Protein AF-A0A2P6U3Y4-F1 (afdb_monomer_lite)

Radius of gyration: 16.52 Å; chains: 1; bounding box: 35×37×41 Å

Foldseek 3Di:
DFKKWKAWDDFKHWDIDMPDPADADPDDDDDDDDIDIDDGPPTDMDIGTDPPQHHPVRDSDDDDPDDDDDDDPPVVQVVDVVSPVCSVVPDPDD

Structure (mmCIF, N/CA/C/O backbone):
data_AF-A0A2P6U3Y4-F1
#
_entry.id   AF-A0A2P6U3Y4-F1
#
loop_
_atom_site.group_PDB
_atom_site.id
_atom_site.type_symbol
_atom_site.label_atom_id
_atom_site.label_alt_id
_atom_site.label_comp_id
_atom_site.label_asym_id
_atom_site.label_entity_id
_atom_site.label_seq_id
_atom_site.pdbx_PDB_ins_code
_atom_site.Cartn_x
_atom_site.Cartn_y
_atom_site.Cartn_z
_atom_site.occupancy
_atom_site.B_iso_or_equiv
_atom_site.auth_seq_id
_atom_site.auth_comp_id
_atom_site.auth_asym_id
_atom_site.auth_atom_id
_atom_site.pdbx_PDB_model_num
ATOM 1 N N . MET A 1 1 ? 11.703 -1.989 -11.765 1.00 84.62 1 MET A N 1
ATOM 2 C CA . MET A 1 1 ? 10.614 -2.160 -10.781 1.00 84.62 1 MET A CA 1
ATOM 3 C C . MET A 1 1 ? 10.059 -0.797 -10.399 1.00 84.62 1 MET A C 1
ATOM 5 O O . MET A 1 1 ? 10.818 0.170 -10.435 1.00 84.62 1 MET A O 1
ATOM 9 N N . GLY A 1 2 ? 8.762 -0.723 -10.089 1.00 89.44 2 GLY A N 1
ATOM 10 C CA . GLY A 1 2 ? 8.051 0.513 -9.744 1.00 89.44 2 GLY A CA 1
ATOM 11 C C . GLY A 1 2 ? 7.789 0.686 -8.244 1.00 89.44 2 GLY A C 1
ATOM 12 O O . GLY A 1 2 ? 8.195 -0.144 -7.430 1.00 89.44 2 GLY A O 1
ATOM 13 N N . VAL A 1 3 ? 7.079 1.763 -7.906 1.00 91.50 3 VAL A N 1
ATOM 14 C CA . VAL A 1 3 ? 6.676 2.121 -6.538 1.00 91.50 3 VAL A CA 1
ATOM 15 C C . VAL A 1 3 ? 5.154 2.191 -6.464 1.00 91.50 3 VAL A C 1
ATOM 17 O O . VAL A 1 3 ? 4.496 2.615 -7.415 1.00 91.50 3 VAL A O 1
ATOM 20 N N . ALA A 1 4 ? 4.583 1.779 -5.335 1.00 93.81 4 ALA A N 1
ATOM 21 C CA . ALA A 1 4 ? 3.175 2.003 -5.033 1.00 93.81 4 ALA A CA 1
ATOM 22 C C . ALA A 1 4 ? 2.999 2.677 -3.672 1.00 93.81 4 ALA A C 1
ATOM 24 O O . ALA A 1 4 ? 3.724 2.396 -2.721 1.00 93.81 4 ALA A O 1
ATOM 25 N N . LEU A 1 5 ? 2.015 3.563 -3.584 1.00 95.75 5 LEU A N 1
ATOM 26 C CA . LEU A 1 5 ? 1.580 4.208 -2.356 1.00 95.75 5 LEU A CA 1
ATOM 27 C C . LEU A 1 5 ? 0.407 3.423 -1.765 1.00 95.75 5 LEU A C 1
ATOM 29 O O . LEU A 1 5 ? -0.543 3.102 -2.480 1.00 95.75 5 LEU A O 1
ATOM 33 N N . VAL A 1 6 ? 0.480 3.112 -0.474 1.00 96.62 6 VAL A N 1
ATOM 34 C CA . VAL A 1 6 ? -0.562 2.407 0.276 1.00 96.62 6 VAL A CA 1
ATOM 35 C C . VAL A 1 6 ? -1.137 3.343 1.330 1.00 96.62 6 VAL A C 1
ATOM 37 O O . VAL A 1 6 ? -0.400 3.884 2.154 1.00 96.62 6 VAL A O 1
ATOM 40 N N . GLU A 1 7 ? -2.456 3.528 1.301 1.00 97.69 7 GLU A N 1
ATOM 41 C CA . GLU A 1 7 ? -3.169 4.508 2.125 1.00 97.69 7 GLU A CA 1
ATOM 42 C C . GLU A 1 7 ? -4.491 3.958 2.657 1.00 97.69 7 GLU A C 1
ATOM 44 O O . GLU A 1 7 ? -5.149 3.135 2.017 1.00 97.69 7 GLU A O 1
ATOM 49 N N . CYS A 1 8 ? -4.925 4.475 3.805 1.00 97.69 8 CYS A N 1
ATOM 50 C CA . CYS A 1 8 ? -6.269 4.243 4.315 1.00 97.69 8 CYS A CA 1
ATOM 51 C C . CYS A 1 8 ? -7.262 5.119 3.555 1.00 97.69 8 CYS A C 1
ATOM 53 O O . CYS A 1 8 ? -7.109 6.337 3.480 1.00 97.69 8 CYS A O 1
ATOM 55 N N . LYS A 1 9 ? -8.284 4.489 2.976 1.00 97.94 9 LYS A N 1
ATOM 56 C CA . LYS A 1 9 ? -9.304 5.165 2.177 1.00 97.94 9 LYS A CA 1
ATOM 57 C C . LYS A 1 9 ? -10.597 5.409 2.947 1.00 97.94 9 LYS A C 1
ATOM 59 O O . LYS A 1 9 ? -11.218 6.449 2.745 1.00 97.94 9 LYS A O 1
ATOM 64 N N . GLU A 1 10 ? -11.023 4.451 3.763 1.00 97.69 10 GLU A N 1
ATOM 65 C CA . GLU A 1 10 ? -12.304 4.503 4.475 1.00 97.69 10 GLU A CA 1
ATOM 66 C C . GLU A 1 10 ? -12.263 3.619 5.728 1.00 97.69 10 GLU A C 1
ATOM 68 O O . GLU A 1 10 ? -11.581 2.593 5.737 1.00 97.69 10 GLU A O 1
ATOM 73 N N . GLY A 1 11 ? -12.989 4.008 6.780 1.00 96.50 11 GLY A N 1
ATOM 74 C CA . GLY A 1 11 ? -13.193 3.229 8.007 1.00 96.50 11 GLY A CA 1
ATOM 75 C C . GLY A 1 11 ? -12.006 3.203 8.974 1.00 96.50 11 GLY A C 1
ATOM 76 O O . GLY A 1 11 ? -12.195 3.307 10.176 1.00 96.50 11 GLY A O 1
ATOM 77 N N . CYS A 1 12 ? -10.780 3.116 8.477 1.00 96.25 12 CYS A N 1
ATOM 78 C CA . CYS A 1 12 ? -9.570 3.052 9.294 1.00 96.25 12 CYS A CA 1
ATOM 79 C C . CYS A 1 12 ? -8.660 4.263 9.068 1.00 96.25 12 CYS A C 1
ATOM 81 O O . CYS A 1 12 ? -8.753 4.959 8.056 1.00 96.25 12 CYS A O 1
ATOM 83 N N . THR A 1 13 ? -7.758 4.504 10.017 1.00 96.50 13 THR A N 1
ATOM 84 C CA . THR A 1 13 ? -6.690 5.500 9.921 1.00 96.50 13 THR A CA 1
ATOM 85 C C . THR A 1 13 ? -5.338 4.802 9.904 1.00 96.50 13 THR A C 1
ATOM 87 O O . THR A 1 13 ? -5.138 3.786 10.567 1.00 96.50 13 THR A O 1
ATOM 90 N N . CYS A 1 14 ? -4.405 5.337 9.125 1.00 95.00 14 CYS A N 1
ATOM 91 C CA . CYS A 1 14 ? -3.022 4.882 9.080 1.00 95.00 14 CYS A CA 1
ATOM 92 C C . CYS A 1 14 ? -2.123 5.981 8.533 1.00 95.00 14 CYS A C 1
ATOM 94 O O . CYS A 1 14 ? -2.590 6.922 7.888 1.00 95.00 14 CYS A O 1
ATOM 96 N N . GLN A 1 15 ? -0.822 5.843 8.775 1.00 95.62 15 GLN A N 1
ATOM 97 C CA . GLN A 1 15 ? 0.172 6.638 8.066 1.00 95.62 15 GLN A CA 1
ATOM 98 C C . GLN A 1 15 ? 0.388 6.032 6.673 1.00 95.62 15 GLN A C 1
ATOM 100 O O . GLN A 1 15 ? 0.627 4.825 6.592 1.00 95.62 15 GLN A O 1
ATOM 105 N N . PRO A 1 16 ? 0.310 6.828 5.591 1.00 95.56 16 PRO A N 1
ATOM 106 C CA . PRO A 1 16 ? 0.651 6.369 4.251 1.00 95.56 16 PRO A CA 1
ATOM 107 C C . PRO A 1 16 ? 2.039 5.736 4.209 1.00 95.56 16 PRO A C 1
ATOM 109 O O . PRO A 1 16 ? 2.981 6.247 4.817 1.00 95.56 16 PRO A O 1
ATOM 112 N N . ALA A 1 17 ? 2.181 4.649 3.458 1.00 94.94 17 ALA A N 1
ATOM 113 C CA . ALA A 1 17 ? 3.453 3.956 3.318 1.00 94.94 17 ALA A CA 1
ATOM 114 C C . ALA A 1 17 ? 3.734 3.606 1.857 1.00 94.94 17 ALA A C 1
ATOM 116 O O . ALA A 1 17 ? 2.820 3.353 1.072 1.00 94.94 17 ALA A O 1
ATOM 117 N N . LYS A 1 18 ? 5.014 3.587 1.483 1.00 93.56 18 LYS A N 1
ATOM 118 C CA . LYS A 1 18 ? 5.439 3.222 0.131 1.00 93.56 18 LYS A CA 1
ATOM 119 C C . LYS A 1 18 ? 5.852 1.758 0.082 1.00 93.56 18 LYS A C 1
ATOM 121 O O . LYS A 1 18 ? 6.729 1.327 0.826 1.00 93.56 18 LYS A O 1
ATOM 126 N N . LEU A 1 19 ? 5.254 1.017 -0.840 1.00 91.62 19 LEU A N 1
ATOM 127 C CA . LEU A 1 19 ? 5.796 -0.239 -1.328 1.00 91.62 19 LEU A CA 1
ATOM 128 C C . LEU A 1 19 ? 6.841 0.099 -2.394 1.00 91.62 19 LEU A C 1
ATOM 130 O O . LEU A 1 19 ? 6.504 0.308 -3.562 1.00 91.62 19 LEU A O 1
ATOM 134 N N . ASP A 1 20 ? 8.098 0.205 -1.968 1.00 90.00 20 ASP A N 1
ATOM 135 C CA . ASP A 1 20 ? 9.216 0.459 -2.870 1.00 90.00 20 ASP A CA 1
ATOM 136 C C . ASP A 1 20 ? 9.779 -0.862 -3.402 1.00 90.00 20 ASP A C 1
ATOM 138 O O . ASP A 1 20 ? 10.401 -1.635 -2.675 1.00 90.00 20 ASP A O 1
ATOM 142 N N . GLY A 1 21 ? 9.511 -1.136 -4.678 1.00 88.50 21 GLY A N 1
ATOM 143 C CA . GLY A 1 21 ? 10.044 -2.302 -5.371 1.00 88.50 21 GLY A CA 1
ATOM 144 C C . GLY A 1 21 ? 11.373 -2.044 -6.076 1.00 88.50 21 GLY A C 1
ATOM 145 O O . GLY A 1 21 ? 11.874 -2.957 -6.734 1.00 88.50 21 GLY A O 1
ATOM 146 N N . LYS A 1 22 ? 11.930 -0.825 -6.033 1.00 87.00 22 LYS A N 1
ATOM 147 C CA . LYS A 1 22 ? 13.180 -0.489 -6.724 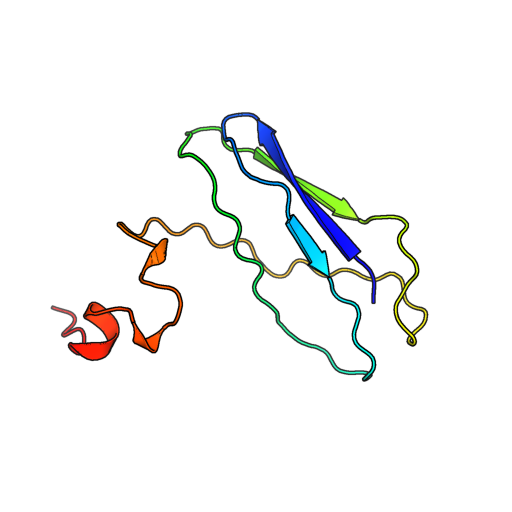1.00 87.00 22 LYS A CA 1
ATOM 148 C C . LYS A 1 22 ? 14.319 -1.332 -6.154 1.00 87.00 22 LYS A C 1
ATOM 150 O O . LYS A 1 22 ? 14.603 -1.316 -4.962 1.00 87.00 22 LYS A O 1
ATOM 155 N N . TYR A 1 23 ? 14.978 -2.072 -7.037 1.00 84.94 23 TYR A N 1
ATOM 156 C CA . TYR A 1 23 ? 16.135 -2.883 -6.696 1.00 84.94 23 TYR A CA 1
ATOM 157 C C . TYR A 1 23 ? 17.113 -2.888 -7.865 1.00 84.94 23 TYR A C 1
ATOM 159 O O . TYR A 1 23 ? 16.695 -2.920 -9.027 1.00 84.94 23 TYR A O 1
ATOM 167 N N . ASP A 1 24 ? 18.407 -2.842 -7.555 1.00 82.25 24 ASP A N 1
ATOM 168 C CA . ASP A 1 24 ? 19.455 -2.701 -8.570 1.00 82.25 24 ASP A CA 1
ATOM 169 C C . ASP A 1 24 ? 19.740 -4.014 -9.307 1.00 82.25 24 ASP A C 1
ATOM 171 O O . ASP A 1 24 ? 20.197 -4.009 -10.449 1.00 82.25 24 ASP A O 1
ATOM 175 N N . LYS A 1 25 ? 19.446 -5.158 -8.678 1.00 81.88 25 LYS A N 1
ATOM 176 C CA . LYS A 1 25 ? 19.703 -6.478 -9.264 1.00 81.88 25 LYS A CA 1
ATOM 177 C C . LYS A 1 25 ? 18.450 -7.049 -9.945 1.00 81.88 25 LYS A C 1
ATOM 179 O O . LYS A 1 25 ? 17.345 -6.861 -9.431 1.00 81.88 25 LYS A O 1
ATOM 184 N N . PRO A 1 26 ? 18.601 -7.809 -11.047 1.00 77.62 26 PRO A N 1
ATOM 185 C CA . PRO A 1 26 ? 17.498 -8.471 -11.747 1.00 77.62 26 PRO A CA 1
ATOM 186 C C . PRO A 1 26 ? 17.032 -9.724 -10.989 1.00 77.62 26 PRO A C 1
ATOM 188 O O . PRO A 1 26 ? 17.213 -10.852 -11.439 1.00 77.62 26 PRO A O 1
ATOM 191 N N . VAL A 1 27 ? 16.462 -9.542 -9.801 1.00 82.12 27 VAL A N 1
ATOM 192 C CA . VAL A 1 27 ? 15.949 -10.636 -8.967 1.00 82.12 27 VAL A CA 1
ATOM 193 C C . VAL A 1 27 ? 14.499 -10.378 -8.580 1.00 82.12 27 VAL A C 1
ATOM 195 O O . VAL A 1 27 ? 14.061 -9.235 -8.461 1.00 82.12 27 VAL A O 1
ATOM 198 N N . SER A 1 28 ? 13.749 -11.459 -8.375 1.00 76.88 28 SER A N 1
ATOM 199 C CA . SER A 1 28 ? 12.408 -11.387 -7.794 1.00 76.88 28 SER A CA 1
ATOM 200 C C . SER A 1 28 ? 12.524 -11.514 -6.281 1.00 76.88 28 SER A C 1
ATOM 202 O O . SER A 1 28 ? 13.012 -12.527 -5.786 1.00 76.88 28 SER A O 1
ATOM 204 N N . ILE A 1 29 ? 12.096 -10.485 -5.551 1.00 80.75 29 ILE A N 1
ATOM 205 C CA . 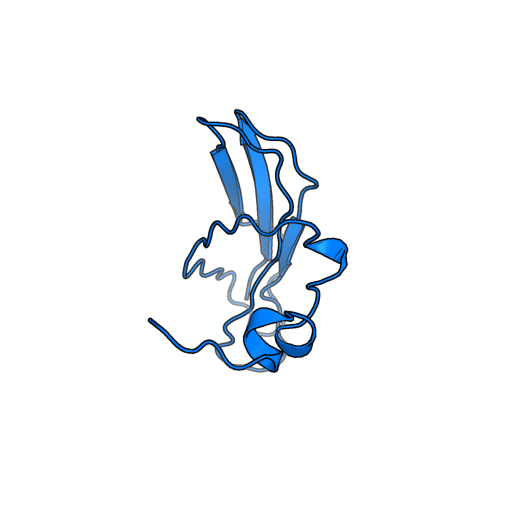ILE A 1 29 ? 12.123 -10.457 -4.087 1.00 80.75 29 ILE A CA 1
ATOM 206 C C . ILE A 1 29 ? 10.691 -10.329 -3.585 1.00 80.75 29 ILE A C 1
ATOM 208 O O . ILE A 1 29 ? 9.939 -9.465 -4.036 1.00 80.75 29 ILE A O 1
ATOM 212 N N . PHE A 1 30 ? 10.336 -11.176 -2.623 1.00 84.31 30 PHE A N 1
ATOM 213 C CA . PHE A 1 30 ? 9.157 -10.964 -1.796 1.00 84.31 30 PHE A CA 1
ATOM 214 C C . PHE A 1 30 ? 9.547 -10.082 -0.618 1.00 84.31 30 PHE A C 1
ATOM 216 O O . PHE A 1 30 ? 10.430 -10.432 0.163 1.00 84.31 30 PHE A O 1
ATOM 223 N N . TRP A 1 31 ? 8.890 -8.934 -0.497 1.00 84.31 31 TRP A N 1
ATOM 224 C CA . TRP A 1 31 ? 9.111 -8.000 0.597 1.00 84.31 31 TRP A CA 1
ATOM 225 C C . TRP A 1 31 ? 7.798 -7.710 1.313 1.00 84.31 31 TRP A C 1
ATOM 227 O O . TRP A 1 31 ? 6.754 -7.557 0.677 1.00 84.31 31 TRP A O 1
ATOM 237 N N . MET A 1 32 ? 7.853 -7.622 2.641 1.00 87.75 32 MET A N 1
ATOM 238 C CA . MET A 1 32 ? 6.692 -7.301 3.465 1.00 87.75 32 MET A CA 1
ATOM 239 C C . MET A 1 32 ? 6.726 -5.831 3.870 1.00 87.75 32 MET A C 1
ATOM 241 O O . MET A 1 32 ? 7.587 -5.402 4.637 1.00 87.75 32 MET A O 1
ATOM 245 N N . LEU A 1 33 ? 5.745 -5.070 3.393 1.00 90.06 33 LEU A N 1
ATOM 246 C CA . LEU A 1 33 ? 5.445 -3.747 3.923 1.00 90.06 33 LEU A CA 1
ATOM 247 C C . LEU A 1 33 ? 4.548 -3.898 5.155 1.00 90.06 33 LEU A C 1
ATOM 249 O O . LEU A 1 33 ? 3.456 -4.455 5.061 1.00 90.06 33 LEU A O 1
ATOM 253 N N . LYS A 1 34 ? 4.991 -3.378 6.302 1.00 89.62 34 LYS A N 1
ATOM 254 C CA . LYS A 1 34 ? 4.148 -3.271 7.499 1.00 89.62 34 LYS A CA 1
ATOM 255 C C . LYS A 1 34 ? 3.383 -1.948 7.460 1.00 89.62 34 LYS A C 1
ATOM 257 O O . LYS A 1 34 ? 3.992 -0.893 7.304 1.00 89.62 34 LYS A O 1
ATOM 262 N N . LEU A 1 35 ? 2.065 -2.014 7.633 1.00 91.31 35 LEU A N 1
ATOM 263 C CA . LEU A 1 35 ? 1.178 -0.856 7.735 1.00 91.31 35 LEU A CA 1
ATOM 264 C C . LEU A 1 35 ? 0.357 -0.981 9.019 1.00 91.31 35 LEU A C 1
ATOM 266 O O . LEU A 1 35 ? -0.362 -1.961 9.202 1.00 91.31 35 LEU A O 1
ATOM 270 N N . PHE A 1 36 ? 0.465 0.007 9.904 1.00 91.25 36 PHE A N 1
ATOM 271 C CA . PHE A 1 36 ? -0.342 0.061 11.120 1.00 91.25 36 PHE A CA 1
ATOM 272 C C . PHE A 1 36 ? -1.639 0.803 10.834 1.00 91.25 36 PHE A C 1
ATOM 274 O O . PHE A 1 36 ? -1.608 1.954 10.397 1.00 91.25 36 PHE A O 1
ATOM 281 N N . VAL A 1 37 ? -2.761 0.137 11.088 1.00 93.19 37 VAL A N 1
ATOM 282 C CA . VAL A 1 37 ? -4.109 0.654 10.842 1.00 93.19 37 VAL A CA 1
ATOM 283 C C . VAL A 1 37 ? -4.915 0.647 12.137 1.00 93.19 37 VAL A C 1
ATOM 285 O O . VAL A 1 37 ? -4.720 -0.229 12.981 1.00 93.19 37 VAL A O 1
ATOM 288 N N . SER A 1 38 ? -5.834 1.597 12.301 1.00 93.81 38 SER A N 1
ATOM 289 C CA . SER A 1 38 ? -6.862 1.494 13.337 1.00 93.81 38 SER A CA 1
ATOM 290 C C . SER A 1 38 ? -7.870 0.389 12.998 1.00 93.81 38 SER A C 1
ATOM 292 O O . SER A 1 38 ? -8.132 0.092 11.828 1.00 93.81 38 SER A O 1
ATOM 294 N N . GLN A 1 39 ? -8.443 -0.231 14.028 1.00 91.62 39 GLN A N 1
ATOM 295 C CA . GLN A 1 39 ? -9.445 -1.278 13.857 1.00 91.62 39 GLN A CA 1
ATOM 296 C C . GLN A 1 39 ? -10.782 -0.680 13.405 1.00 91.62 39 GLN A C 1
ATOM 298 O O . GLN A 1 39 ? -11.307 0.228 14.047 1.00 91.62 39 GLN A O 1
ATOM 303 N N . HIS A 1 40 ? -11.347 -1.213 12.318 1.00 94.44 40 HIS A N 1
ATOM 304 C CA . HIS A 1 40 ? -12.680 -0.842 11.845 1.00 94.44 40 HIS A CA 1
ATOM 305 C C . HIS A 1 40 ? -13.282 -1.924 10.937 1.00 94.44 40 HIS A C 1
ATOM 307 O O . HIS A 1 40 ? -12.593 -2.451 10.064 1.00 94.44 40 HIS A O 1
ATOM 313 N N . GLU A 1 41 ? -14.582 -2.203 11.080 1.00 94.06 41 GLU A N 1
ATOM 314 C CA . GLU A 1 41 ? -15.309 -3.235 10.310 1.00 94.06 41 GLU A CA 1
ATOM 315 C C . GLU A 1 41 ? -15.294 -3.013 8.788 1.00 94.06 41 GLU A C 1
ATOM 317 O O . GLU A 1 41 ? -15.329 -3.954 8.003 1.00 94.06 41 GLU A O 1
ATOM 322 N N . ARG A 1 42 ? -15.215 -1.751 8.365 1.00 95.25 42 ARG A N 1
ATOM 323 C CA . ARG A 1 42 ? -15.206 -1.328 6.953 1.00 95.25 42 ARG A CA 1
ATOM 324 C C . ARG A 1 42 ? -13.872 -0.729 6.514 1.00 95.25 42 ARG A C 1
ATOM 326 O O . ARG A 1 42 ? -13.861 0.180 5.689 1.00 95.25 42 ARG A O 1
ATOM 333 N N . CYS A 1 43 ? -12.758 -1.166 7.104 1.00 95.31 43 CYS A N 1
ATOM 334 C CA . CYS A 1 43 ? -11.442 -0.660 6.715 1.00 95.31 43 CYS A CA 1
ATOM 335 C C . CYS A 1 43 ? -11.176 -0.938 5.228 1.00 95.31 43 CYS A C 1
ATOM 337 O O . CYS A 1 43 ? -11.177 -2.086 4.782 1.00 95.31 43 CYS A O 1
ATOM 339 N N . ARG A 1 44 ? -10.948 0.125 4.454 1.00 96.81 44 ARG A N 1
ATOM 340 C CA . ARG A 1 44 ? -10.573 0.049 3.040 1.00 96.81 44 ARG A CA 1
ATOM 341 C C . ARG A 1 44 ? -9.198 0.650 2.849 1.00 96.81 44 ARG A C 1
ATOM 343 O O . ARG A 1 44 ? -8.979 1.816 3.173 1.00 96.81 44 ARG A O 1
ATOM 350 N N . LEU A 1 45 ? -8.305 -0.132 2.258 1.00 96.75 45 LEU A N 1
ATOM 351 C CA . LEU A 1 45 ? -6.997 0.328 1.814 1.00 96.75 45 LEU A CA 1
ATOM 352 C C . LEU A 1 45 ? -7.040 0.653 0.322 1.00 96.75 45 LEU A C 1
ATOM 354 O O . LEU A 1 45 ? -7.739 0.004 -0.457 1.00 96.75 45 LEU A O 1
ATOM 358 N N . ARG A 1 46 ? -6.270 1.658 -0.077 1.00 97.38 46 ARG A N 1
ATOM 359 C CA . ARG A 1 46 ? -6.013 2.005 -1.470 1.00 97.38 46 ARG A CA 1
ATOM 360 C C . ARG A 1 46 ? -4.540 1.777 -1.760 1.00 97.38 46 ARG A C 1
ATOM 362 O O . ARG A 1 46 ? -3.687 2.269 -1.031 1.00 97.38 46 ARG A O 1
ATOM 369 N N . VAL A 1 47 ? -4.269 1.059 -2.844 1.00 95.94 47 VAL A N 1
ATOM 370 C CA . VAL A 1 47 ? -2.925 0.881 -3.392 1.00 95.94 47 VAL A CA 1
ATOM 371 C C . VAL A 1 47 ? -2.877 1.600 -4.732 1.00 95.94 47 VAL A C 1
ATOM 373 O O . VAL A 1 47 ? -3.630 1.259 -5.643 1.00 95.94 47 VAL A O 1
ATOM 376 N N . THR A 1 48 ? -2.011 2.599 -4.845 1.00 96.06 48 THR A N 1
ATOM 377 C CA . THR A 1 48 ? -1.861 3.429 -6.043 1.00 96.06 48 THR A CA 1
ATOM 378 C C . THR A 1 48 ? -0.463 3.234 -6.605 1.00 96.06 48 THR A C 1
ATOM 380 O O . THR A 1 48 ? 0.514 3.570 -5.941 1.00 96.06 48 THR A O 1
ATOM 383 N N . ILE A 1 49 ? -0.342 2.709 -7.825 1.00 94.00 49 ILE A N 1
ATOM 384 C CA . ILE A 1 49 ? 0.946 2.679 -8.532 1.00 94.00 49 ILE A CA 1
ATOM 385 C C . ILE A 1 49 ? 1.333 4.127 -8.845 1.00 94.00 49 ILE A C 1
ATOM 387 O O . ILE A 1 49 ? 0.533 4.866 -9.420 1.00 94.00 49 ILE A O 1
ATOM 391 N N . THR A 1 50 ? 2.522 4.552 -8.421 1.00 93.75 50 THR A N 1
ATOM 392 C CA . THR A 1 50 ? 2.969 5.939 -8.590 1.00 93.75 50 THR A CA 1
ATOM 393 C C . THR A 1 50 ? 3.724 6.118 -9.904 1.00 93.75 50 THR A C 1
ATOM 395 O O . THR A 1 50 ? 4.287 5.174 -10.458 1.00 93.75 50 THR A O 1
ATOM 398 N N . ASN A 1 51 ? 3.792 7.365 -10.373 1.00 90.81 51 ASN A N 1
ATOM 399 C CA . ASN A 1 51 ? 4.586 7.749 -11.545 1.00 90.81 51 ASN A CA 1
ATOM 400 C C . ASN A 1 51 ? 6.072 7.970 -11.207 1.00 90.81 51 ASN A C 1
ATOM 402 O O . ASN A 1 51 ? 6.781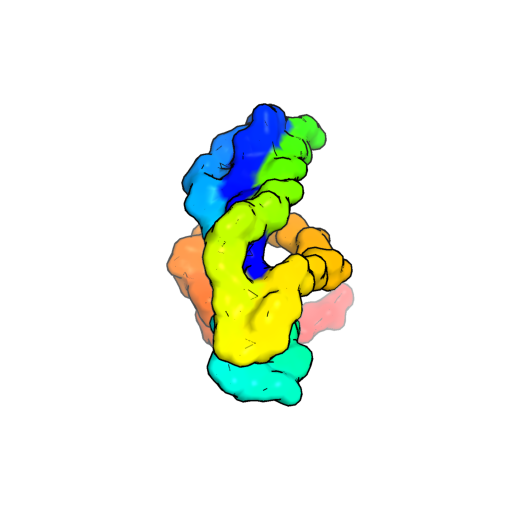 8.650 -11.945 1.00 90.81 51 ASN A O 1
ATOM 406 N N . GLU A 1 52 ? 6.554 7.452 -10.073 1.00 89.06 52 GLU A N 1
ATOM 407 C CA . GLU A 1 52 ? 7.974 7.550 -9.748 1.00 89.06 52 GLU A CA 1
ATOM 408 C C . GLU A 1 52 ? 8.822 6.802 -10.793 1.00 89.06 52 GLU A C 1
ATOM 410 O O . GLU A 1 52 ? 8.398 5.746 -11.281 1.00 89.06 52 GLU A O 1
ATOM 415 N N . PRO A 1 53 ? 10.031 7.304 -11.115 1.00 85.56 53 PRO A N 1
ATOM 416 C CA . PRO A 1 53 ? 10.923 6.645 -12.061 1.00 85.56 53 PRO A CA 1
ATOM 417 C C . PRO A 1 53 ? 11.150 5.179 -11.693 1.00 85.56 53 PRO A C 1
ATOM 419 O O . PRO A 1 53 ? 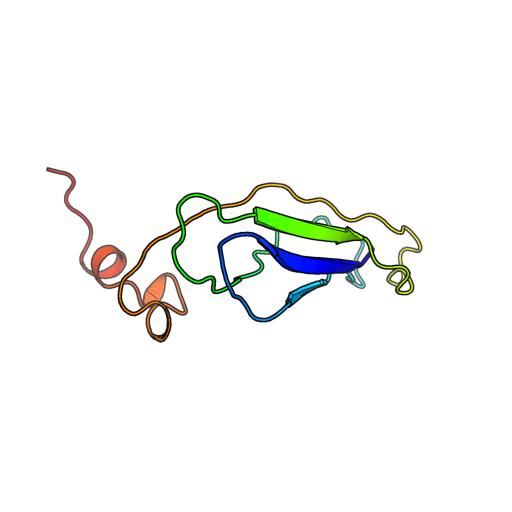11.323 4.854 -10.514 1.00 85.56 53 PRO A O 1
ATOM 422 N N . ALA A 1 54 ? 11.162 4.292 -12.688 1.00 79.56 54 ALA A N 1
ATOM 423 C CA . ALA A 1 54 ? 11.529 2.903 -12.464 1.00 79.56 54 ALA A CA 1
ATOM 424 C C . ALA A 1 54 ? 12.987 2.816 -11.993 1.00 79.56 54 ALA A C 1
ATOM 426 O O . ALA A 1 54 ? 13.824 3.645 -12.347 1.00 79.56 54 ALA A O 1
ATOM 427 N N . GLY A 1 55 ? 13.298 1.777 -11.213 1.00 77.00 55 GLY A N 1
ATOM 428 C CA . GLY A 1 55 ? 14.693 1.420 -10.934 1.00 77.00 55 GLY A CA 1
ATOM 429 C C . GLY A 1 55 ? 15.470 1.080 -12.217 1.00 77.00 55 GLY A C 1
ATOM 430 O O . GLY A 1 55 ? 14.879 0.976 -13.293 1.00 77.00 55 GLY A O 1
ATOM 431 N N . GLN A 1 56 ? 16.775 0.821 -12.092 1.00 76.06 56 GLN A N 1
ATOM 432 C CA . GLN A 1 56 ? 17.727 0.644 -13.211 1.00 76.06 56 GLN A CA 1
ATOM 433 C C . GLN A 1 56 ? 17.278 -0.342 -14.312 1.00 76.06 56 GLN A C 1
ATOM 435 O O . GLN A 1 56 ? 17.688 -0.237 -15.460 1.00 76.06 56 GLN A O 1
ATOM 440 N N . GLN A 1 57 ? 16.393 -1.280 -13.973 1.00 71.44 57 GLN A N 1
ATOM 441 C CA . GLN A 1 57 ? 15.800 -2.275 -14.872 1.00 71.44 57 GLN A CA 1
ATOM 442 C C . GLN A 1 57 ? 14.744 -1.711 -15.856 1.00 71.44 57 GLN A C 1
ATOM 444 O O . GLN A 1 57 ? 14.196 -2.473 -16.647 1.00 71.44 57 GLN A O 1
ATOM 449 N N . GLY A 1 58 ? 14.366 -0.428 -15.775 1.00 68.12 58 GLY A N 1
ATOM 450 C CA . GLY A 1 58 ? 13.458 0.256 -16.718 1.00 68.12 58 GLY A CA 1
ATOM 451 C C . GLY A 1 58 ? 11.975 -0.162 -16.682 1.00 68.12 58 GLY A C 1
ATOM 452 O O . GLY A 1 58 ? 11.109 0.581 -17.134 1.00 68.12 58 GLY A O 1
ATOM 453 N N . ALA A 1 59 ? 11.637 -1.319 -16.106 1.00 74.25 59 ALA A N 1
ATOM 454 C CA . ALA A 1 59 ? 10.255 -1.790 -16.010 1.00 74.25 59 ALA A CA 1
ATOM 455 C C . ALA A 1 59 ? 9.488 -1.144 -14.836 1.00 74.25 59 ALA A C 1
ATOM 457 O O . ALA A 1 59 ? 9.862 -1.317 -13.670 1.00 74.25 59 ALA A O 1
ATOM 458 N N . HIS A 1 60 ? 8.359 -0.487 -15.118 1.00 81.62 60 HIS A N 1
ATOM 459 C CA . HIS A 1 60 ? 7.431 0.088 -14.128 1.00 81.62 60 HIS A CA 1
ATOM 460 C C . HIS A 1 60 ? 6.412 -0.946 -13.614 1.00 81.62 60 HIS A C 1
ATOM 462 O O . HIS A 1 60 ? 5.202 -0.773 -13.725 1.00 81.62 60 HIS A O 1
ATOM 468 N N . LYS A 1 61 ? 6.900 -2.063 -13.066 1.00 85.12 61 LYS A N 1
ATOM 469 C CA . LYS A 1 61 ? 6.047 -3.127 -12.516 1.00 85.12 61 LYS A CA 1
ATOM 470 C C . LYS A 1 61 ? 6.029 -3.093 -10.990 1.00 85.12 61 LYS A C 1
ATOM 472 O O . LYS A 1 61 ? 7.087 -3.032 -10.367 1.00 85.12 61 LYS A O 1
ATOM 477 N N . VAL A 1 62 ? 4.833 -3.211 -10.417 1.00 88.06 62 VAL A N 1
ATOM 478 C CA . VAL A 1 62 ? 4.583 -3.499 -8.997 1.00 88.06 62 VAL A CA 1
ATOM 479 C C . VAL A 1 62 ? 3.764 -4.785 -8.924 1.00 88.06 62 VAL A C 1
ATOM 481 O O . VAL A 1 62 ? 2.865 -4.984 -9.737 1.00 88.06 62 VAL A O 1
ATOM 484 N N . THR A 1 63 ? 4.084 -5.673 -7.981 1.00 89.81 63 THR A N 1
ATOM 485 C CA . THR A 1 63 ? 3.318 -6.908 -7.747 1.00 89.81 63 THR A CA 1
ATOM 486 C C . THR A 1 63 ? 2.876 -6.947 -6.291 1.00 89.81 63 THR A C 1
ATOM 488 O O . THR A 1 63 ? 3.717 -6.979 -5.397 1.00 89.81 63 THR A O 1
ATOM 491 N N . LEU A 1 64 ? 1.563 -6.946 -6.056 1.00 90.75 64 LEU A N 1
ATOM 492 C CA . LEU A 1 64 ? 0.979 -7.191 -4.741 1.00 90.75 64 LEU A CA 1
ATOM 493 C C . LEU A 1 64 ? 0.616 -8.673 -4.653 1.00 90.75 64 LEU A C 1
ATOM 495 O O . LEU A 1 64 ? -0.336 -9.111 -5.291 1.00 90.75 64 LEU A O 1
ATOM 499 N N . ALA A 1 65 ? 1.400 -9.440 -3.900 1.00 91.88 65 ALA A N 1
ATOM 500 C CA . ALA A 1 65 ? 1.187 -10.880 -3.781 1.00 91.88 65 ALA A CA 1
ATOM 501 C C . ALA A 1 65 ? 0.033 -11.224 -2.828 1.00 91.88 65 ALA A C 1
ATOM 503 O O . ALA A 1 65 ? -0.801 -12.065 -3.147 1.00 91.88 65 ALA A O 1
ATOM 504 N N . ALA A 1 66 ? -0.010 -10.577 -1.661 1.00 91.88 66 ALA A N 1
ATOM 505 C CA . ALA A 1 66 ? -1.017 -10.818 -0.635 1.00 91.88 66 ALA A CA 1
ATOM 506 C C . ALA A 1 66 ? -1.163 -9.607 0.295 1.00 91.88 66 ALA A C 1
ATOM 508 O O . ALA A 1 66 ? -0.254 -8.782 0.409 1.00 91.88 66 ALA A O 1
ATOM 509 N N . ILE A 1 67 ? -2.296 -9.546 0.996 1.00 91.19 67 ILE A N 1
ATOM 510 C CA . ILE A 1 67 ? -2.509 -8.686 2.163 1.00 91.19 67 ILE A CA 1
ATOM 511 C C . ILE A 1 67 ? -2.792 -9.609 3.345 1.00 91.19 67 ILE A C 1
ATOM 513 O O . ILE A 1 67 ? -3.693 -10.442 3.279 1.00 91.19 67 ILE A O 1
ATOM 517 N N . MET A 1 68 ? -2.021 -9.457 4.418 1.00 91.19 68 MET A N 1
ATOM 518 C CA . MET A 1 68 ? -2.217 -10.189 5.667 1.00 91.19 68 MET A CA 1
ATOM 519 C C . MET A 1 68 ? -2.704 -9.217 6.735 1.00 91.19 68 MET A C 1
ATOM 521 O O . MET A 1 68 ? -2.105 -8.160 6.930 1.00 91.19 68 MET A O 1
ATOM 525 N N . VAL A 1 69 ? -3.782 -9.581 7.424 1.00 89.12 69 VAL A N 1
ATOM 526 C CA . VAL A 1 69 ? -4.313 -8.815 8.553 1.00 89.12 69 VAL A CA 1
ATOM 527 C C . VAL A 1 69 ? -3.976 -9.574 9.825 1.00 89.12 69 VAL A C 1
ATOM 529 O O . VAL A 1 69 ? -4.357 -10.730 9.982 1.00 89.12 69 VAL A O 1
ATOM 532 N N . THR A 1 70 ? -3.250 -8.925 10.728 1.00 84.88 70 THR A N 1
ATOM 533 C CA . THR A 1 70 ? -2.837 -9.515 12.003 1.00 84.88 70 THR A CA 1
ATOM 534 C C . THR A 1 70 ? -3.209 -8.585 13.142 1.00 84.88 70 THR A C 1
ATOM 536 O O . THR A 1 70 ? -2.862 -7.404 13.110 1.00 84.88 70 THR A O 1
ATOM 539 N N . HIS A 1 71 ? -3.857 -9.130 14.165 1.00 80.56 71 HIS A N 1
ATOM 540 C CA . HIS A 1 71 ? -4.059 -8.456 15.438 1.00 80.56 71 HIS A CA 1
ATOM 541 C C . HIS A 1 71 ? -3.088 -9.059 16.453 1.00 80.56 71 HIS A C 1
ATOM 543 O O . HIS A 1 71 ? -3.225 -10.220 16.829 1.00 80.56 71 HIS A O 1
ATOM 549 N N . ILE A 1 72 ? -2.072 -8.292 16.840 1.00 71.81 72 ILE A N 1
ATOM 550 C CA . ILE A 1 72 ? -1.122 -8.679 17.884 1.00 71.81 72 ILE A CA 1
ATOM 551 C C . ILE A 1 72 ? -1.089 -7.519 18.871 1.00 71.81 72 ILE A C 1
ATOM 553 O O . ILE A 1 72 ? -0.742 -6.393 18.499 1.00 71.81 72 ILE A O 1
ATOM 557 N N . GLU A 1 73 ? -1.467 -7.795 20.115 1.00 65.19 73 GLU A N 1
ATOM 558 C CA . GLU A 1 73 ? -1.309 -6.846 21.214 1.00 65.19 73 GLU A CA 1
ATOM 559 C C . GLU A 1 73 ? 0.178 -6.469 21.331 1.00 65.19 73 GLU A C 1
ATOM 561 O O . GLU A 1 73 ? 1.053 -7.329 21.251 1.00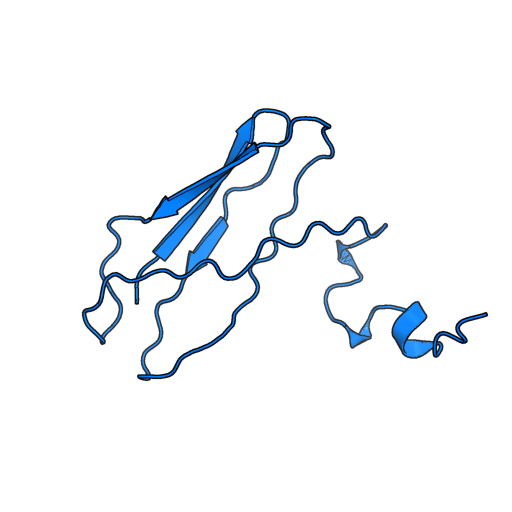 65.19 73 GLU A O 1
ATOM 566 N N . ASN A 1 74 ? 0.486 -5.176 21.464 1.00 60.53 74 ASN A N 1
ATOM 567 C CA . ASN A 1 74 ? 1.862 -4.667 21.589 1.00 60.53 74 ASN A CA 1
ATOM 568 C C . ASN A 1 74 ? 2.792 -4.951 20.388 1.00 60.53 74 ASN A C 1
ATOM 570 O O . ASN A 1 74 ? 3.996 -5.155 20.536 1.00 60.53 74 ASN A O 1
ATOM 574 N N . MET A 1 75 ? 2.275 -4.858 19.157 1.00 57.19 75 MET A N 1
ATOM 575 C CA . MET A 1 75 ? 3.048 -5.059 17.916 1.00 57.19 75 MET A CA 1
ATOM 576 C C . MET A 1 75 ? 4.308 -4.172 17.756 1.00 57.19 75 MET A C 1
ATOM 578 O O . MET A 1 75 ? 5.178 -4.491 16.945 1.00 57.19 75 MET A O 1
ATOM 582 N N . ARG A 1 76 ? 4.437 -3.072 18.519 1.00 55.00 76 ARG A N 1
ATOM 583 C CA . ARG A 1 76 ? 5.666 -2.252 18.576 1.00 55.00 76 ARG A CA 1
ATOM 584 C C . ARG A 1 76 ? 6.873 -3.024 19.130 1.00 55.00 76 ARG A C 1
ATOM 586 O O . ARG A 1 76 ? 7.994 -2.713 18.746 1.00 55.00 76 ARG A O 1
ATOM 593 N N . GLU A 1 77 ? 6.651 -4.028 19.976 1.00 55.53 77 GLU A N 1
ATOM 594 C CA . GLU A 1 77 ? 7.699 -4.877 20.570 1.00 55.53 77 GLU A CA 1
ATOM 595 C C . GLU A 1 77 ? 7.964 -6.145 19.729 1.00 55.53 77 GLU A C 1
ATOM 597 O O . GLU A 1 77 ? 9.071 -6.689 19.710 1.00 55.53 77 GLU A O 1
ATOM 602 N N . ALA A 1 78 ? 6.983 -6.576 18.930 1.00 54.47 78 ALA A N 1
ATOM 603 C CA . ALA A 1 78 ? 7.036 -7.755 18.055 1.00 54.47 78 ALA A CA 1
ATOM 604 C C . ALA A 1 78 ? 7.742 -7.490 16.701 1.00 54.47 78 ALA A C 1
ATOM 606 O O . ALA A 1 78 ? 7.360 -8.015 15.650 1.00 54.47 78 ALA A O 1
ATOM 607 N N . GLY A 1 79 ? 8.751 -6.611 16.693 1.00 49.53 79 GLY A N 1
ATOM 608 C CA . GLY A 1 79 ? 9.428 -6.133 15.483 1.00 49.53 79 GLY A CA 1
ATOM 609 C C . GLY A 1 79 ? 10.121 -7.227 14.663 1.00 49.53 79 GLY A C 1
ATOM 610 O O . GLY A 1 79 ? 10.283 -7.059 13.449 1.00 49.53 79 GLY A O 1
ATOM 611 N N . THR A 1 80 ? 10.457 -8.361 15.278 1.00 55.38 80 THR A N 1
ATOM 612 C CA . THR A 1 80 ? 11.091 -9.512 14.631 1.00 55.38 80 THR A CA 1
ATOM 613 C C . THR A 1 80 ? 10.369 -10.800 15.031 1.00 55.38 80 THR A C 1
ATOM 615 O O . THR A 1 80 ? 9.857 -10.909 16.139 1.00 55.38 80 THR A O 1
ATOM 618 N N . LEU A 1 81 ? 10.341 -11.811 14.150 1.00 52.22 81 LEU A N 1
ATOM 619 C CA . LEU A 1 81 ? 9.827 -13.151 14.503 1.00 52.22 81 LEU A CA 1
ATOM 620 C C . LEU A 1 81 ? 10.505 -13.709 15.771 1.00 52.22 81 LEU A C 1
ATOM 622 O O . LEU A 1 81 ? 9.896 -14.466 16.515 1.00 52.22 81 LEU A O 1
ATOM 626 N N . ALA A 1 82 ? 11.742 -13.280 16.039 1.00 52.53 82 ALA A N 1
ATOM 627 C CA . ALA A 1 82 ? 12.514 -13.643 17.220 1.00 52.53 82 ALA A CA 1
ATOM 628 C C . ALA A 1 82 ? 12.018 -13.003 18.534 1.00 52.53 82 ALA A C 1
ATOM 630 O O . ALA A 1 82 ? 12.346 -13.512 19.603 1.00 52.53 82 ALA A O 1
ATOM 631 N N . SER A 1 83 ? 11.258 -11.901 18.490 1.00 50.00 83 SER A N 1
ATOM 632 C CA . SER A 1 83 ? 10.736 -11.230 19.694 1.00 50.00 83 SER A CA 1
ATOM 633 C C . SER A 1 83 ? 9.322 -11.669 20.078 1.00 50.00 83 SER A C 1
ATOM 635 O O . SER A 1 83 ? 8.761 -11.208 21.071 1.00 50.00 83 SER A O 1
ATOM 637 N N . ILE A 1 84 ? 8.742 -12.597 19.321 1.00 55.41 84 ILE A N 1
ATOM 638 C CA . ILE A 1 84 ? 7.429 -13.153 19.603 1.00 55.41 84 ILE A CA 1
ATOM 639 C C . ILE A 1 84 ? 7.573 -14.280 20.634 1.00 55.41 84 ILE A C 1
ATOM 641 O O . ILE A 1 84 ? 8.035 -15.378 20.327 1.00 55.41 84 ILE A O 1
ATOM 645 N N . ARG A 1 85 ? 7.142 -14.017 21.872 1.00 54.22 85 ARG A N 1
ATOM 646 C CA . ARG A 1 85 ? 7.294 -14.939 23.009 1.00 54.22 85 ARG A CA 1
ATOM 647 C C . ARG A 1 85 ? 6.692 -16.332 22.768 1.00 54.22 85 ARG A C 1
ATOM 649 O O . ARG A 1 85 ? 7.322 -17.314 23.125 1.00 54.22 85 ARG A O 1
ATOM 656 N N . TRP A 1 86 ? 5.554 -16.452 22.080 1.00 54.38 86 TRP A N 1
ATOM 657 C CA . TRP A 1 86 ? 4.969 -17.764 21.753 1.00 54.38 86 TRP A CA 1
ATOM 658 C C . TRP A 1 86 ? 5.770 -18.570 20.712 1.00 54.38 86 TRP A C 1
ATOM 660 O O . TRP A 1 86 ? 5.653 -19.791 20.681 1.00 54.38 86 TRP A O 1
ATOM 670 N N . ILE A 1 87 ? 6.608 -17.923 19.890 1.00 56.31 87 ILE A N 1
ATOM 671 C CA . ILE A 1 87 ? 7.551 -18.615 18.994 1.00 56.31 87 ILE A CA 1
ATOM 672 C C . ILE A 1 87 ? 8.753 -19.134 19.795 1.00 56.31 87 ILE A C 1
ATOM 674 O O . ILE A 1 87 ? 9.163 -20.275 19.594 1.00 56.31 87 ILE A O 1
ATOM 678 N N . ASN A 1 88 ? 9.283 -18.334 20.728 1.00 51.59 88 ASN A N 1
ATOM 679 C CA . ASN A 1 88 ? 10.408 -18.741 21.583 1.00 51.59 88 ASN A CA 1
ATOM 680 C C . ASN A 1 88 ? 10.023 -19.798 22.625 1.00 51.59 88 ASN A C 1
ATOM 682 O O . ASN A 1 88 ? 10.829 -20.674 22.925 1.00 51.59 88 ASN A O 1
ATOM 686 N N . ASP A 1 89 ? 8.795 -19.748 23.138 1.00 60.88 89 ASP A N 1
ATOM 687 C CA . ASP A 1 89 ? 8.318 -20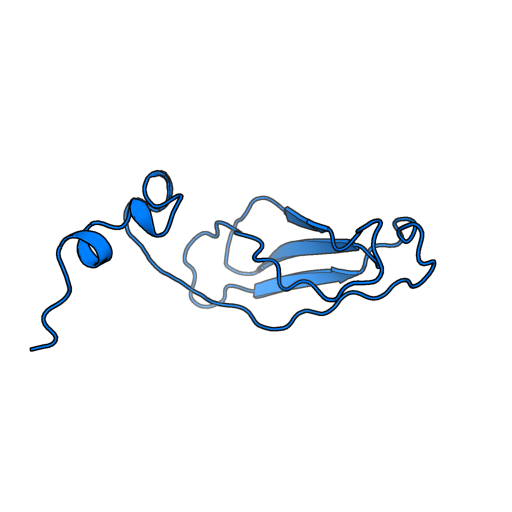.669 24.173 1.00 60.88 89 ASP A CA 1
ATOM 688 C C . ASP A 1 89 ? 7.854 -22.020 23.589 1.00 60.88 89 ASP A C 1
ATOM 690 O O . ASP A 1 89 ? 7.411 -22.888 24.338 1.00 60.88 89 ASP A O 1
ATOM 694 N N . GLY A 1 90 ? 7.981 -22.218 22.267 1.00 51.28 90 GLY A N 1
ATOM 695 C CA . GLY A 1 90 ? 7.664 -23.467 21.579 1.00 51.28 90 GLY A CA 1
ATOM 696 C C . GLY A 1 90 ? 6.204 -23.873 21.766 1.00 51.28 90 GLY A C 1
ATOM 697 O O . GLY A 1 90 ? 5.886 -24.668 22.648 1.00 51.28 90 GLY A O 1
ATOM 698 N N . VAL A 1 91 ? 5.306 -23.354 20.922 1.00 49.19 91 VAL A N 1
ATOM 699 C CA . VAL A 1 91 ? 3.879 -23.722 20.931 1.00 49.19 91 VAL A CA 1
ATOM 700 C C . VAL A 1 91 ? 3.715 -25.248 20.931 1.00 49.19 91 VAL A C 1
ATOM 702 O O . VAL A 1 91 ? 3.909 -25.909 19.910 1.00 49.19 91 VAL A O 1
ATOM 705 N N . LYS A 1 92 ? 3.296 -25.814 22.069 1.00 49.38 92 LYS A N 1
ATOM 706 C CA . LYS A 1 92 ? 2.596 -27.098 22.080 1.00 49.38 92 LYS A CA 1
ATOM 707 C C . LYS A 1 92 ? 1.186 -26.826 21.579 1.00 49.38 92 LYS A C 1
ATOM 709 O O . LYS A 1 92 ? 0.395 -26.204 22.282 1.00 49.38 92 LYS A O 1
ATOM 714 N N . MET A 1 93 ? 0.901 -27.248 20.350 1.00 40.97 93 MET A N 1
ATOM 715 C CA . MET A 1 93 ? -0.477 -27.337 19.875 1.00 40.97 93 MET A CA 1
ATOM 716 C C . MET A 1 93 ? -1.162 -28.425 20.705 1.00 40.97 93 MET A C 1
ATOM 718 O O . MET A 1 93 ? -0.786 -29.594 20.609 1.00 40.97 93 MET A O 1
ATOM 722 N N . GLY A 1 94 ? -2.059 -28.001 21.593 1.00 39.06 94 GLY A N 1
ATOM 723 C CA . GLY A 1 94 ? -3.018 -28.872 22.269 1.00 39.06 94 GLY A CA 1
ATOM 724 C C . GLY A 1 94 ? -4.249 -29.072 21.407 1.00 39.06 94 GLY A C 1
ATOM 725 O O . GLY A 1 94 ? -4.601 -28.115 20.680 1.00 39.06 94 GLY A O 1
#

Sequence (94 aa):
MGVALVECKEGCTCQPAKLDGKYDKPVSIFWMLKLFVSQHERCRLRVTITNEPAGQQGAHKVTLAAIMVTHIENMREAGTLASIRWINDGVKMG

pLDDT: mean 80.71, std 16.7, range [39.06, 97.94]

Secondary structure (DSSP, 8-state):
--EEEEEEEES--B--EEEE---SSS----------B---TT-EEEEEE--PPP-TT---------------TTTTT--SGGG-HHHHTT----

Organism: Chlorella sorokiniana (NCBI:txid3076)